Protein AF-A0A929DSF7-F1 (afdb_monomer_lite)

Foldseek 3Di:
DPPPPVCPPPDCQDPLSVQLVVLVVQLVVLVVCVVVVDPLSVLSNLQSVLSNLLSVLLVVLVVQVVVVVDDDDPVVSVVSSVPDPSSVVSNVSSVVSNVVSVVVNVVVVD

Structure (mmCIF, N/CA/C/O backbone):
data_AF-A0A929DSF7-F1
#
_entry.id   AF-A0A929DSF7-F1
#
loop_
_atom_site.group_PDB
_atom_site.id
_atom_site.type_symbol
_atom_site.label_atom_id
_atom_site.label_alt_id
_atom_site.label_comp_id
_atom_site.label_asym_id
_atom_site.label_entity_id
_atom_site.label_seq_id
_atom_site.pdbx_PDB_ins_code
_atom_site.Cartn_x
_atom_site.Cartn_y
_atom_site.Cartn_z
_atom_site.occupancy
_atom_site.B_iso_or_equiv
_atom_site.auth_seq_id
_atom_site.auth_comp_id
_atom_site.auth_asym_id
_atom_site.auth_atom_id
_atom_site.pdbx_PDB_model_num
ATOM 1 N N . MET A 1 1 ? -17.275 13.075 -35.138 1.00 43.41 1 MET A N 1
ATOM 2 C CA . MET A 1 1 ? -16.805 12.917 -33.745 1.00 43.41 1 MET A CA 1
ATOM 3 C C . MET A 1 1 ? -16.233 11.519 -33.596 1.00 43.41 1 MET A C 1
ATOM 5 O O . MET A 1 1 ? -16.986 10.558 -33.642 1.00 43.41 1 MET A O 1
ATOM 9 N N . THR A 1 2 ? -14.912 11.384 -33.522 1.00 46.22 2 THR A N 1
ATOM 10 C CA . THR A 1 2 ? -14.258 10.105 -33.226 1.00 46.22 2 THR A CA 1
ATOM 11 C C . THR A 1 2 ? -14.409 9.832 -31.735 1.00 46.22 2 THR A C 1
ATOM 13 O O . THR A 1 2 ? -13.830 10.525 -30.904 1.00 46.22 2 THR A O 1
ATOM 16 N N . THR A 1 3 ? -15.222 8.842 -31.379 1.00 49.34 3 THR A N 1
ATOM 17 C CA . THR A 1 3 ? -15.297 8.321 -30.013 1.00 49.34 3 THR A CA 1
ATOM 18 C C . THR A 1 3 ? -13.951 7.680 -29.683 1.00 49.34 3 THR A C 1
ATOM 20 O O . THR A 1 3 ? -13.681 6.539 -30.064 1.00 49.34 3 THR A O 1
ATOM 23 N N . ILE A 1 4 ? -13.064 8.439 -29.038 1.00 55.41 4 ILE A N 1
ATOM 24 C CA . ILE A 1 4 ? -11.828 7.914 -28.460 1.00 55.41 4 ILE A CA 1
ATOM 25 C C . ILE A 1 4 ? -12.275 6.917 -27.395 1.00 55.41 4 ILE A C 1
ATOM 27 O O . ILE A 1 4 ? -12.770 7.323 -26.352 1.00 55.41 4 ILE A O 1
ATOM 31 N N . ASN A 1 5 ? -12.181 5.619 -27.683 1.00 48.47 5 ASN A N 1
ATOM 32 C CA . ASN A 1 5 ? -12.433 4.583 -26.691 1.00 48.47 5 ASN A CA 1
ATOM 33 C C . ASN A 1 5 ? -11.242 4.584 -25.714 1.00 48.47 5 ASN A C 1
ATOM 35 O O . ASN A 1 5 ? -10.160 4.126 -26.105 1.00 48.47 5 ASN A O 1
ATOM 39 N N . PRO A 1 6 ? -11.407 5.081 -24.472 1.00 54.19 6 PRO A N 1
ATOM 40 C CA . PRO A 1 6 ? -10.301 5.203 -23.525 1.00 54.19 6 PRO A CA 1
ATOM 41 C C . PRO A 1 6 ? -9.792 3.830 -23.060 1.00 54.19 6 PRO A C 1
ATOM 43 O O . PRO A 1 6 ? -8.683 3.721 -22.548 1.00 54.19 6 PRO A O 1
ATOM 46 N N . PHE A 1 7 ? -10.558 2.763 -23.308 1.00 52.94 7 PHE A N 1
ATOM 47 C CA . PHE A 1 7 ? -10.232 1.393 -22.923 1.00 52.94 7 PHE A CA 1
ATOM 48 C C . PHE A 1 7 ? -9.444 0.621 -23.992 1.00 52.94 7 PHE A C 1
ATOM 50 O O . PHE A 1 7 ? -8.988 -0.488 -23.733 1.00 52.94 7 PHE A O 1
ATOM 57 N N . LYS A 1 8 ? -9.226 1.187 -25.191 1.00 44.34 8 LYS A N 1
ATOM 58 C CA . LYS A 1 8 ? -8.610 0.470 -26.330 1.00 44.34 8 LYS A CA 1
ATOM 59 C C . LYS A 1 8 ? -7.152 0.033 -26.084 1.00 44.34 8 LYS A C 1
ATOM 61 O O . LYS A 1 8 ? -6.666 -0.856 -26.778 1.00 44.34 8 LYS A O 1
ATOM 66 N N . ASN A 1 9 ? -6.481 0.618 -25.088 1.00 52.44 9 ASN A N 1
ATOM 67 C CA . ASN A 1 9 ? -5.108 0.286 -24.685 1.00 52.44 9 ASN A CA 1
ATOM 68 C C . ASN A 1 9 ? -4.975 -0.220 -23.241 1.00 52.44 9 ASN A C 1
ATOM 70 O O . ASN A 1 9 ? -3.852 -0.463 -22.802 1.00 52.44 9 ASN A O 1
ATOM 74 N N . ILE A 1 10 ? -6.078 -0.424 -22.513 1.00 52.62 10 ILE A N 1
ATOM 75 C CA . ILE A 1 10 ? -6.022 -0.995 -21.161 1.00 52.62 10 ILE A CA 1
ATOM 76 C C . ILE A 1 10 ? -5.893 -2.510 -21.306 1.00 52.62 10 ILE A C 1
ATOM 78 O O . ILE A 1 10 ? -6.851 -3.267 -21.184 1.00 52.62 10 ILE A O 1
ATOM 82 N N . ARG A 1 11 ? -4.693 -2.966 -21.661 1.00 54.41 11 ARG A N 1
ATOM 83 C CA . ARG A 1 11 ? -4.317 -4.363 -21.476 1.00 54.41 11 ARG A CA 1
ATOM 84 C C . ARG A 1 11 ? -3.710 -4.465 -20.091 1.00 54.41 11 ARG A C 1
ATOM 86 O O . ARG A 1 11 ? -2.616 -3.953 -19.893 1.00 54.41 11 ARG A O 1
ATOM 93 N N . ILE A 1 12 ? -4.412 -5.139 -19.181 1.00 56.69 12 ILE A N 1
ATOM 94 C CA . ILE A 1 12 ? -3.837 -5.651 -17.934 1.00 56.69 12 ILE A CA 1
ATOM 95 C C . ILE A 1 12 ? -2.760 -6.643 -18.367 1.00 56.69 12 ILE A C 1
ATOM 97 O O . ILE A 1 12 ?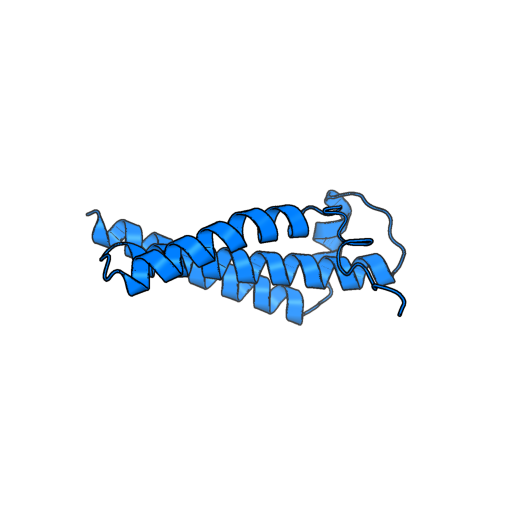 -3.049 -7.778 -18.749 1.00 56.69 12 ILE A O 1
ATOM 101 N N . LYS A 1 13 ? -1.530 -6.164 -18.487 1.00 61.38 13 LYS A N 1
ATOM 102 C CA . LYS A 1 13 ? -0.452 -6.913 -19.140 1.00 61.38 13 LYS A CA 1
ATOM 103 C C . LYS A 1 13 ? 0.641 -7.250 -18.144 1.00 61.38 13 LYS A C 1
ATOM 105 O O . LYS A 1 13 ? 1.352 -8.232 -18.348 1.00 61.38 13 LYS A O 1
ATOM 110 N N . TYR A 1 14 ? 0.736 -6.482 -17.065 1.00 66.69 14 TYR A N 1
ATOM 111 C CA . TYR A 1 14 ? 1.826 -6.565 -16.115 1.00 66.69 14 TYR A CA 1
ATOM 112 C C . TYR A 1 14 ? 1.298 -6.852 -14.714 1.00 66.69 14 TYR A C 1
ATOM 114 O O . TYR A 1 14 ? 0.177 -6.501 -14.365 1.00 66.69 14 TYR A O 1
ATOM 122 N N . TRP A 1 15 ? 2.107 -7.532 -13.902 1.00 67.56 15 TRP A N 1
ATOM 123 C CA . TRP A 1 15 ? 1.729 -7.937 -12.547 1.00 67.56 15 TRP A CA 1
ATOM 124 C C . TRP A 1 15 ? 1.253 -6.782 -11.633 1.00 67.56 15 TRP A C 1
ATOM 126 O O . TRP A 1 15 ? 0.334 -7.044 -10.851 1.00 67.56 15 TRP A O 1
ATOM 136 N N . PRO A 1 16 ? 1.771 -5.529 -11.717 1.00 70.50 16 PRO A N 1
ATOM 137 C CA . PRO A 1 16 ? 1.268 -4.456 -10.867 1.00 70.50 16 PRO A CA 1
ATOM 138 C C . PRO A 1 16 ? -0.147 -4.030 -11.274 1.00 70.50 16 PRO A C 1
ATOM 140 O O . PRO A 1 16 ? -0.928 -3.688 -10.393 1.00 70.50 16 PRO A O 1
ATOM 143 N N . ASP A 1 17 ? -0.527 -4.158 -12.553 1.00 69.81 17 ASP A N 1
ATOM 144 C CA . ASP A 1 17 ? -1.899 -3.912 -13.020 1.00 69.81 17 ASP A CA 1
ATOM 145 C C . ASP A 1 17 ? -2.898 -4.865 -12.343 1.00 69.81 17 ASP A C 1
ATOM 147 O O . ASP A 1 17 ? -3.968 -4.442 -11.905 1.00 69.81 17 ASP A O 1
ATOM 151 N N . TYR A 1 18 ? -2.554 -6.156 -12.232 1.00 75.88 18 TYR A N 1
ATOM 152 C CA . TYR A 1 18 ? -3.406 -7.151 -11.565 1.00 75.88 18 TYR A CA 1
ATOM 153 C C . TYR A 1 18 ? -3.532 -6.859 -10.068 1.00 75.88 18 TYR A C 1
ATOM 155 O O . TYR A 1 18 ? -4.630 -6.928 -9.515 1.00 75.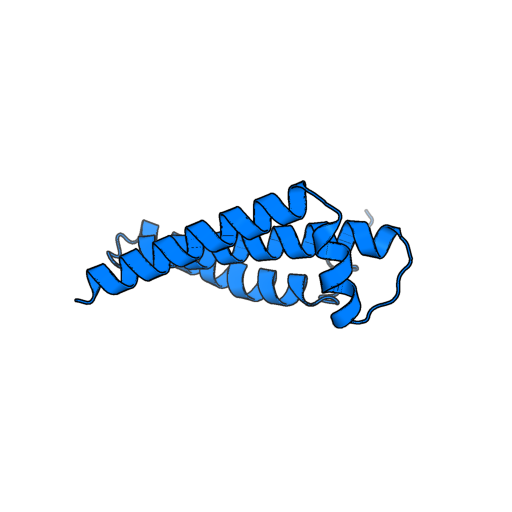88 18 TYR A O 1
ATOM 163 N N . LEU A 1 19 ? -2.419 -6.503 -9.419 1.00 79.12 19 LEU A N 1
ATOM 164 C CA . LEU A 1 19 ? -2.417 -6.147 -8.004 1.00 79.12 19 LEU A CA 1
ATOM 165 C C . LEU A 1 19 ? -3.236 -4.875 -7.756 1.00 79.12 19 LEU A C 1
ATOM 167 O O . LEU A 1 19 ? -4.085 -4.868 -6.873 1.00 79.12 19 LEU A O 1
ATOM 171 N N . LEU A 1 20 ? -3.057 -3.832 -8.566 1.00 83.44 20 LEU A N 1
ATOM 172 C CA . LEU A 1 20 ? -3.814 -2.585 -8.463 1.00 83.44 20 LEU A CA 1
ATOM 173 C C . LEU A 1 20 ? -5.303 -2.775 -8.753 1.00 83.44 20 LEU A C 1
ATOM 175 O O . LEU A 1 20 ? -6.128 -2.174 -8.069 1.00 83.44 20 LEU A O 1
ATOM 179 N N . ALA A 1 21 ? -5.670 -3.626 -9.712 1.00 82.25 21 ALA A N 1
ATOM 180 C CA . ALA A 1 21 ? -7.071 -3.922 -9.997 1.00 82.25 21 ALA A CA 1
ATOM 181 C C . ALA A 1 21 ? -7.753 -4.613 -8.805 1.00 82.25 21 ALA A C 1
ATOM 183 O O . ALA A 1 21 ? -8.814 -4.178 -8.354 1.00 82.25 21 ALA A O 1
ATOM 184 N N . VAL A 1 22 ? -7.129 -5.657 -8.252 1.00 83.75 22 VAL A N 1
ATOM 185 C CA . VAL A 1 22 ? -7.686 -6.396 -7.110 1.00 83.75 22 VAL A CA 1
ATOM 186 C C . VAL A 1 22 ? -7.703 -5.514 -5.863 1.00 83.75 22 VAL A C 1
ATOM 188 O O . VAL A 1 22 ? -8.755 -5.289 -5.270 1.00 83.75 22 VAL A O 1
ATOM 191 N N . VAL A 1 23 ? -6.563 -4.937 -5.494 1.00 87.56 23 VAL A N 1
ATOM 192 C CA . VAL A 1 23 ? -6.436 -4.152 -4.263 1.00 87.56 23 VAL A CA 1
ATOM 193 C C . VAL A 1 23 ? -7.229 -2.845 -4.344 1.00 87.56 23 VAL A C 1
ATOM 195 O O . VAL A 1 23 ? -7.829 -2.433 -3.352 1.00 87.56 23 VAL A O 1
ATOM 198 N N . GLY A 1 24 ? -7.306 -2.209 -5.513 1.00 83.38 24 GLY A N 1
ATOM 199 C CA . GLY A 1 24 ? -8.093 -0.993 -5.709 1.00 83.38 24 GLY A CA 1
ATOM 200 C C . GLY A 1 24 ? -9.589 -1.232 -5.502 1.00 83.38 24 GLY A C 1
ATOM 201 O O . GLY A 1 24 ? -10.238 -0.459 -4.797 1.00 83.38 24 GLY A O 1
ATOM 202 N N . THR A 1 25 ? -10.134 -2.342 -6.015 1.00 85.44 25 THR A N 1
ATOM 203 C CA . THR A 1 25 ? -11.539 -2.706 -5.744 1.00 85.44 25 THR A CA 1
ATOM 204 C C . THR A 1 25 ? -11.786 -2.987 -4.260 1.00 85.44 25 THR A C 1
ATOM 206 O O . THR A 1 25 ? -12.771 -2.500 -3.702 1.00 85.44 25 THR A O 1
ATOM 209 N N . CYS A 1 26 ? -10.861 -3.676 -3.583 1.00 87.38 26 CYS A N 1
ATOM 210 C CA . CYS A 1 26 ? -10.935 -3.897 -2.137 1.00 87.38 26 CYS A CA 1
ATOM 211 C C . CYS A 1 26 ? -10.812 -2.596 -1.328 1.00 87.38 26 CYS A C 1
ATOM 213 O O . CYS A 1 26 ? -11.486 -2.444 -0.312 1.00 87.38 26 CYS A O 1
ATOM 215 N N . THR A 1 27 ? -10.011 -1.634 -1.791 1.00 88.31 27 THR A N 1
ATOM 216 C CA . THR A 1 27 ? -9.854 -0.324 -1.142 1.00 88.31 27 THR A CA 1
ATOM 217 C C . THR A 1 27 ? -11.150 0.473 -1.225 1.00 88.31 27 THR A C 1
ATOM 219 O O . THR A 1 27 ? -11.594 1.011 -0.217 1.00 88.31 27 THR A O 1
ATOM 222 N N . ILE A 1 28 ? -11.811 0.495 -2.388 1.00 87.44 28 ILE A N 1
ATOM 223 C CA . ILE A 1 28 ? -13.122 1.146 -2.541 1.00 87.44 28 ILE A CA 1
ATOM 224 C C . ILE A 1 28 ? -14.152 0.496 -1.609 1.00 87.44 28 ILE A C 1
ATOM 226 O O . ILE A 1 28 ? -14.877 1.204 -0.913 1.00 87.44 28 ILE A O 1
ATOM 230 N N . ALA A 1 29 ? -14.188 -0.839 -1.539 1.00 86.31 29 ALA A N 1
ATOM 231 C CA . ALA A 1 29 ? -15.077 -1.549 -0.622 1.00 86.31 29 ALA A CA 1
ATOM 232 C C . ALA A 1 29 ? -14.798 -1.198 0.852 1.00 86.31 29 ALA A C 1
ATOM 234 O O . ALA A 1 29 ? -15.736 -0.982 1.619 1.00 86.31 29 ALA A O 1
ATOM 235 N N . ALA A 1 30 ? -13.525 -1.080 1.243 1.00 86.38 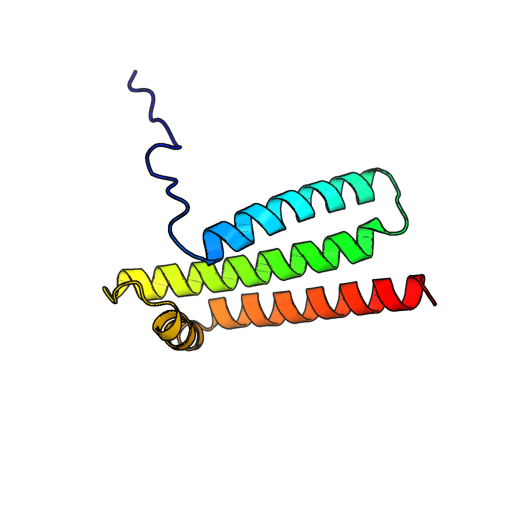30 ALA A N 1
ATOM 236 C CA . ALA A 1 30 ? -13.134 -0.683 2.593 1.00 86.38 30 ALA A CA 1
ATOM 237 C C . ALA A 1 30 ? -13.497 0.776 2.914 1.00 86.38 30 ALA A C 1
ATOM 239 O O . ALA A 1 30 ? -13.970 1.052 4.013 1.00 86.38 30 ALA A O 1
ATOM 240 N N . VAL A 1 31 ? -13.361 1.695 1.951 1.00 86.62 31 VAL A N 1
ATOM 241 C CA . VAL A 1 31 ? -13.809 3.091 2.097 1.00 86.62 31 VAL A CA 1
ATOM 242 C C . VAL A 1 31 ? -15.325 3.155 2.278 1.00 86.62 31 VAL A C 1
ATOM 244 O O . VAL A 1 31 ? -15.803 3.846 3.171 1.00 86.62 31 VAL A O 1
ATOM 247 N N . ILE A 1 32 ? -16.095 2.400 1.491 1.00 87.62 32 ILE A N 1
ATOM 248 C CA . ILE A 1 32 ? -17.557 2.335 1.646 1.00 87.62 32 ILE A CA 1
ATOM 249 C C . ILE A 1 32 ? -17.928 1.768 3.022 1.00 87.62 32 ILE A C 1
ATOM 251 O O . ILE A 1 32 ? -18.801 2.315 3.692 1.00 87.62 32 ILE A O 1
ATOM 255 N N . ALA A 1 33 ? -17.244 0.716 3.478 1.00 85.25 33 ALA A N 1
ATOM 256 C CA . ALA A 1 33 ? -17.454 0.153 4.810 1.00 85.25 33 ALA A CA 1
ATOM 257 C C . ALA A 1 33 ? -17.106 1.148 5.934 1.00 85.25 33 ALA A C 1
ATOM 259 O O . ALA A 1 33 ? -17.736 1.118 6.990 1.00 85.25 33 ALA A O 1
ATOM 260 N N . TYR A 1 34 ? -16.130 2.032 5.707 1.00 85.00 34 TYR A N 1
ATOM 261 C CA . TYR A 1 34 ? -15.751 3.085 6.650 1.00 85.00 34 TYR A CA 1
ATOM 262 C C . TYR A 1 34 ? -16.819 4.171 6.724 1.00 85.00 34 TYR A C 1
ATOM 264 O O . TYR A 1 34 ? -17.224 4.560 7.813 1.00 85.00 34 TYR A O 1
ATOM 272 N N . LEU A 1 35 ? -17.353 4.588 5.575 1.00 86.31 35 LEU A N 1
ATOM 273 C CA . LEU A 1 35 ? -18.476 5.527 5.509 1.00 86.31 35 LEU A CA 1
ATOM 274 C C . LEU A 1 35 ? -19.771 4.954 6.107 1.00 86.31 35 LEU A C 1
ATOM 276 O O . LEU A 1 35 ? -20.634 5.715 6.532 1.00 86.31 35 LEU A O 1
ATOM 280 N N . ALA A 1 36 ? -19.901 3.626 6.156 1.00 87.00 36 ALA A N 1
ATOM 281 C CA . ALA A 1 36 ? -20.993 2.915 6.821 1.00 87.00 36 ALA A CA 1
ATOM 282 C C . ALA A 1 36 ? -20.752 2.679 8.330 1.00 87.00 36 ALA A C 1
ATOM 284 O O . ALA A 1 36 ? -21.470 1.889 8.942 1.00 87.00 36 ALA A O 1
ATOM 285 N N . ASP A 1 37 ? -19.748 3.339 8.916 1.00 79.00 37 ASP A N 1
ATOM 286 C CA . ASP A 1 37 ? -19.426 3.337 10.351 1.00 79.00 37 ASP A CA 1
ATOM 287 C C . ASP A 1 37 ? -19.086 1.946 10.925 1.00 79.00 37 ASP A C 1
ATOM 289 O O . ASP A 1 37 ? -19.359 1.599 12.076 1.00 79.00 37 ASP A O 1
ATOM 293 N N . SER A 1 38 ? -18.471 1.094 10.099 1.00 79.31 38 SER A N 1
ATOM 294 C CA . SER A 1 38 ? -18.001 -0.211 10.551 1.00 79.31 38 SER A CA 1
ATOM 295 C C . SER A 1 38 ? -16.681 -0.087 11.316 1.00 79.31 38 SER A C 1
ATOM 297 O O . SER A 1 38 ? -15.655 0.298 10.755 1.00 79.31 38 SER A O 1
ATOM 299 N N . ASN A 1 39 ? -16.659 -0.554 12.568 1.00 74.12 39 ASN A N 1
ATOM 300 C CA . ASN A 1 39 ? -15.454 -0.595 13.415 1.00 74.12 39 ASN A CA 1
ATOM 301 C C . ASN A 1 39 ? -14.264 -1.363 12.801 1.00 74.12 39 ASN A C 1
ATOM 303 O O . ASN A 1 39 ? -13.127 -1.199 13.236 1.00 74.12 39 ASN A O 1
ATOM 307 N N . ARG A 1 40 ? -14.499 -2.216 11.793 1.00 76.06 40 ARG A N 1
ATOM 308 C CA . ARG A 1 40 ? -13.446 -2.979 11.096 1.00 76.06 40 ARG A CA 1
ATOM 309 C C . ARG A 1 40 ? -12.955 -2.318 9.812 1.00 76.06 40 ARG A C 1
ATOM 311 O O . ARG A 1 40 ? -12.016 -2.818 9.198 1.00 76.06 40 ARG A O 1
ATOM 318 N N . ALA A 1 41 ? -13.572 -1.222 9.389 1.00 82.44 41 ALA A N 1
ATOM 319 C CA . ALA A 1 41 ? -13.279 -0.633 8.095 1.00 82.44 41 ALA A CA 1
ATOM 320 C C . ALA A 1 41 ? -11.982 0.175 8.066 1.00 82.44 41 ALA A C 1
ATOM 322 O O . ALA A 1 41 ? -11.288 0.136 7.057 1.00 82.44 41 ALA A O 1
ATOM 323 N N . LEU A 1 42 ? -11.616 0.850 9.160 1.00 84.25 42 LEU A N 1
ATOM 324 C CA . LEU A 1 42 ? -10.380 1.636 9.216 1.00 84.25 42 LEU A CA 1
ATOM 325 C C . LEU A 1 42 ? -9.119 0.755 9.045 1.00 84.25 42 LEU A C 1
ATOM 327 O O . LEU A 1 42 ? -8.335 1.045 8.142 1.00 84.25 42 LEU A O 1
ATOM 331 N N . PRO A 1 43 ? -8.959 -0.379 9.764 1.00 86.00 43 PRO A N 1
ATOM 332 C CA . PRO A 1 43 ? -7.833 -1.286 9.529 1.00 86.00 43 PRO A CA 1
ATOM 333 C C . PRO A 1 43 ? -7.825 -1.885 8.117 1.00 86.00 43 PRO A C 1
ATOM 335 O O . PRO A 1 43 ? -6.771 -2.014 7.502 1.00 86.00 43 PRO A O 1
ATOM 338 N N . LEU A 1 44 ? -8.996 -2.228 7.564 1.00 86.94 44 LEU A N 1
ATOM 339 C CA . LEU A 1 44 ? -9.098 -2.743 6.193 1.00 86.94 44 LEU A CA 1
ATOM 340 C C . LEU A 1 44 ? -8.710 -1.681 5.156 1.00 86.94 44 LEU A C 1
ATOM 342 O O . LEU A 1 44 ? -8.031 -1.995 4.181 1.00 86.94 44 LEU A O 1
ATOM 346 N N . MET A 1 45 ? -9.101 -0.426 5.374 1.00 87.25 45 MET A N 1
ATOM 347 C CA . MET A 1 45 ? -8.734 0.699 4.518 1.00 87.25 45 MET A CA 1
ATOM 348 C C . MET A 1 45 ? -7.224 0.947 4.551 1.00 87.25 45 MET A C 1
ATOM 350 O O . MET A 1 45 ? -6.632 1.187 3.503 1.00 87.25 45 MET A O 1
ATOM 354 N N . GLU A 1 46 ? -6.588 0.835 5.717 1.00 88.94 46 GLU A N 1
ATOM 355 C CA . GLU A 1 46 ? -5.130 0.922 5.853 1.00 88.94 46 GLU A CA 1
ATOM 356 C C . GLU A 1 46 ? -4.427 -0.238 5.132 1.00 88.94 46 GLU A C 1
ATOM 358 O O . GLU A 1 46 ? -3.497 -0.008 4.361 1.00 88.94 46 GLU A O 1
ATOM 363 N N . ILE A 1 47 ? -4.909 -1.476 5.289 1.00 90.00 47 ILE A N 1
ATOM 364 C CA . ILE A 1 47 ? -4.345 -2.655 4.611 1.00 90.00 47 ILE A CA 1
ATOM 365 C C . ILE A 1 47 ? -4.422 -2.501 3.088 1.00 90.00 47 ILE A C 1
ATOM 367 O O . ILE A 1 47 ? -3.407 -2.602 2.397 1.00 90.00 47 ILE A O 1
ATOM 371 N N . PHE A 1 48 ? -5.610 -2.241 2.540 1.00 90.94 48 PHE A N 1
ATOM 372 C CA . PHE A 1 48 ? -5.780 -2.151 1.089 1.00 90.94 48 PHE A CA 1
ATOM 373 C C . PHE A 1 48 ? -5.209 -0.848 0.513 1.00 90.94 48 PHE A C 1
ATOM 375 O O . PHE A 1 48 ? -4.632 -0.854 -0.574 1.00 90.94 48 PHE A O 1
ATOM 382 N N . GLY A 1 49 ? -5.269 0.257 1.256 1.00 87.81 49 GLY A N 1
ATOM 383 C CA . GLY A 1 49 ? -4.621 1.513 0.882 1.00 87.81 49 GLY A CA 1
ATOM 384 C C . GLY A 1 49 ? -3.097 1.383 0.824 1.00 87.81 49 GLY A C 1
ATOM 385 O O . GLY A 1 49 ? -2.476 1.814 -0.148 1.00 87.81 49 GLY A O 1
ATOM 386 N N . GLY A 1 50 ? -2.492 0.711 1.806 1.00 88.81 50 GLY A N 1
ATOM 387 C CA . GLY A 1 50 ? -1.062 0.411 1.824 1.00 88.81 50 GLY A CA 1
ATOM 388 C C . GLY A 1 50 ? -0.636 -0.498 0.668 1.00 88.81 50 GLY A C 1
ATOM 389 O O . GLY A 1 50 ? 0.326 -0.192 -0.041 1.00 88.81 50 GLY A O 1
ATOM 390 N N . LEU A 1 51 ? -1.401 -1.558 0.393 1.00 88.38 51 LEU A N 1
ATOM 391 C CA . LEU A 1 51 ? -1.180 -2.427 -0.767 1.00 88.38 51 LEU A CA 1
ATOM 392 C C . LEU A 1 51 ? -1.356 -1.679 -2.102 1.00 88.38 51 LEU A C 1
ATOM 394 O O . LEU A 1 51 ? -0.646 -1.968 -3.064 1.00 88.38 51 LEU A O 1
ATOM 398 N N . THR A 1 52 ? -2.255 -0.693 -2.168 1.00 89.12 52 THR A N 1
ATOM 399 C CA . THR A 1 52 ? -2.435 0.151 -3.359 1.00 89.12 52 THR A CA 1
ATOM 400 C C . THR A 1 52 ? -1.201 1.016 -3.591 1.00 89.12 52 THR A C 1
ATOM 402 O O . THR A 1 52 ? -0.685 1.057 -4.704 1.00 89.12 52 THR A O 1
ATOM 405 N N . LEU A 1 53 ? -0.672 1.657 -2.543 1.00 87.25 53 LEU A N 1
ATOM 406 C CA . LEU A 1 53 ? 0.567 2.441 -2.624 1.00 87.25 53 LEU A CA 1
ATOM 407 C C . LEU A 1 53 ? 1.762 1.576 -3.037 1.00 87.25 53 LEU A C 1
ATOM 409 O O . LEU A 1 53 ? 2.569 1.993 -3.869 1.00 87.25 53 LEU A O 1
ATOM 413 N N . PHE A 1 54 ? 1.832 0.348 -2.528 1.00 86.31 54 PHE A N 1
ATOM 414 C CA . PHE A 1 54 ? 2.829 -0.628 -2.949 1.00 86.31 54 PHE A CA 1
ATOM 415 C C . PHE A 1 54 ? 2.695 -0.992 -4.437 1.00 86.31 54 PHE A C 1
ATOM 417 O O . PHE A 1 54 ? 3.691 -0.994 -5.162 1.00 86.31 54 PHE A O 1
ATOM 424 N N . GLY A 1 55 ? 1.469 -1.224 -4.917 1.00 83.38 55 GLY A N 1
ATOM 425 C CA . GLY A 1 55 ? 1.180 -1.451 -6.334 1.00 83.38 55 GLY A CA 1
ATOM 426 C C . GLY A 1 55 ? 1.554 -0.266 -7.224 1.00 83.38 55 GLY A C 1
ATOM 427 O O . GLY A 1 55 ? 2.164 -0.467 -8.270 1.00 83.38 55 GLY A O 1
ATOM 428 N N . ILE A 1 56 ? 1.279 0.968 -6.783 1.00 84.38 56 ILE A N 1
ATOM 429 C CA . ILE A 1 56 ? 1.685 2.199 -7.480 1.00 84.38 56 ILE A CA 1
ATOM 430 C C . ILE A 1 56 ? 3.213 2.274 -7.570 1.00 84.38 56 ILE A C 1
ATOM 432 O O . ILE A 1 56 ? 3.750 2.566 -8.637 1.00 84.38 56 ILE A O 1
ATOM 436 N N . GLY A 1 57 ? 3.928 1.963 -6.484 1.00 83.75 57 GLY A N 1
ATOM 437 C CA . GLY A 1 57 ? 5.390 1.874 -6.492 1.00 83.75 57 GLY A CA 1
ATOM 438 C C . GLY A 1 57 ? 5.908 0.836 -7.495 1.00 83.75 57 GLY A C 1
ATOM 439 O O . GLY A 1 57 ? 6.835 1.120 -8.256 1.00 83.75 57 GLY A O 1
ATOM 440 N N . GLY A 1 58 ? 5.277 -0.342 -7.548 1.00 77.00 58 GLY A N 1
ATOM 441 C CA . GLY A 1 58 ? 5.571 -1.387 -8.535 1.00 77.00 58 GLY A CA 1
ATOM 442 C C . GLY A 1 58 ? 5.323 -0.942 -9.980 1.00 77.00 58 GLY A C 1
ATOM 443 O O . GLY A 1 58 ? 6.147 -1.210 -10.855 1.00 77.00 58 GLY A O 1
ATOM 444 N N . GLU A 1 59 ? 4.245 -0.198 -10.227 1.00 78.12 59 GLU A N 1
ATOM 445 C CA . GLU A 1 59 ? 3.907 0.317 -11.556 1.00 78.12 59 GLU A CA 1
ATOM 446 C C . GLU A 1 59 ? 4.860 1.438 -11.995 1.00 78.12 59 GLU A C 1
ATOM 448 O O . GLU A 1 59 ? 5.335 1.441 -13.129 1.00 78.12 59 GLU A O 1
ATOM 453 N N . ILE A 1 60 ? 5.247 2.347 -11.093 1.00 77.50 60 ILE A N 1
ATOM 454 C CA . ILE A 1 60 ? 6.270 3.372 -11.368 1.00 77.50 60 ILE A CA 1
ATOM 455 C C . ILE A 1 60 ? 7.597 2.710 -11.756 1.00 77.50 60 ILE A C 1
ATOM 457 O O . ILE A 1 60 ? 8.221 3.100 -12.749 1.00 77.50 60 ILE A O 1
ATOM 461 N N . ALA A 1 61 ? 8.022 1.688 -11.009 1.00 73.75 61 ALA A N 1
ATOM 462 C CA . ALA A 1 61 ? 9.222 0.926 -11.336 1.00 73.75 61 ALA A CA 1
ATOM 463 C C . ALA A 1 61 ? 9.104 0.235 -12.702 1.00 73.75 61 ALA A C 1
ATOM 465 O O . ALA A 1 61 ? 10.043 0.283 -13.501 1.00 73.75 61 ALA A O 1
ATOM 466 N N . HIS A 1 62 ? 7.940 -0.345 -13.000 1.00 70.25 62 HIS A N 1
ATOM 467 C CA . HIS A 1 62 ? 7.656 -0.963 -14.288 1.00 70.25 62 HIS A CA 1
ATOM 468 C C . HIS A 1 62 ? 7.723 0.049 -15.446 1.00 70.25 62 HIS A C 1
ATOM 470 O O . HIS A 1 62 ? 8.407 -0.215 -16.434 1.00 70.25 62 HIS A O 1
ATOM 476 N N . TYR A 1 63 ? 7.123 1.236 -15.320 1.00 70.00 63 TYR A N 1
ATOM 477 C CA . TYR A 1 63 ? 7.197 2.293 -16.338 1.00 70.00 63 TYR A CA 1
ATOM 478 C C . TYR A 1 63 ? 8.634 2.740 -16.624 1.00 70.00 63 TYR A C 1
ATOM 480 O O . TYR A 1 63 ? 9.024 2.886 -17.787 1.00 70.00 63 TYR A O 1
ATOM 488 N N . VAL A 1 64 ? 9.439 2.944 -15.577 1.00 67.81 64 VAL A N 1
ATOM 489 C CA . VAL A 1 64 ? 10.850 3.340 -15.719 1.00 67.81 64 VAL A CA 1
ATOM 490 C C . VAL A 1 64 ? 11.668 2.229 -16.384 1.00 67.81 64 VAL A C 1
ATOM 492 O O . VAL A 1 64 ? 12.531 2.514 -17.216 1.00 67.81 64 VAL A O 1
ATOM 495 N N . TYR A 1 65 ? 11.381 0.968 -16.061 1.00 66.44 65 TYR A N 1
ATOM 496 C CA . TYR A 1 65 ? 12.060 -0.192 -16.634 1.00 66.44 65 TYR A CA 1
ATOM 497 C C . TYR A 1 65 ? 11.659 -0.448 -18.097 1.00 66.44 65 TYR A C 1
ATOM 499 O O . TYR A 1 65 ? 12.519 -0.646 -18.956 1.00 66.44 65 TYR A O 1
ATOM 507 N N . SER A 1 66 ? 10.366 -0.342 -18.408 1.00 62.78 66 SER A N 1
ATOM 508 C CA . SER A 1 66 ? 9.793 -0.491 -19.751 1.00 62.78 66 SER A CA 1
ATOM 509 C C . SER A 1 66 ? 10.315 0.577 -20.720 1.00 62.78 66 SER A C 1
ATOM 511 O O . SER A 1 66 ? 10.680 0.264 -21.855 1.00 62.78 66 SER A O 1
ATOM 513 N N . LYS A 1 67 ? 10.503 1.825 -20.253 1.00 60.00 67 LYS A N 1
ATOM 514 C CA . LYS A 1 67 ? 11.166 2.886 -21.036 1.00 60.00 67 LYS A CA 1
ATOM 515 C C . LYS A 1 67 ? 12.611 2.562 -21.426 1.00 60.00 67 LYS A C 1
ATOM 517 O O . LYS A 1 67 ? 13.101 3.121 -22.403 1.00 60.00 67 LYS A O 1
ATOM 522 N N . LYS A 1 68 ? 13.296 1.690 -20.681 1.00 61.31 68 LYS A N 1
ATOM 523 C CA . LYS A 1 68 ? 14.677 1.270 -20.967 1.00 61.31 68 LYS A CA 1
ATOM 524 C C . LYS A 1 68 ? 14.758 0.068 -21.922 1.00 61.31 68 LYS A C 1
ATOM 526 O O . LYS A 1 68 ? 15.859 -0.374 -22.225 1.00 61.31 68 LYS A O 1
ATOM 531 N N . GLY A 1 69 ? 13.624 -0.437 -22.422 1.00 57.31 69 GLY A N 1
ATOM 532 C CA . GLY A 1 69 ? 13.585 -1.458 -23.476 1.00 57.31 69 GLY A CA 1
ATOM 533 C C . GLY A 1 69 ? 13.875 -2.892 -23.017 1.00 57.31 69 GLY A C 1
ATOM 534 O O . GLY A 1 69 ? 14.093 -3.762 -23.856 1.00 57.31 69 GLY A O 1
ATOM 535 N N . TYR A 1 70 ? 13.870 -3.166 -21.710 1.00 54.72 70 TYR A N 1
ATOM 536 C CA . TYR A 1 70 ? 14.126 -4.505 -21.178 1.00 54.72 70 TYR A CA 1
ATOM 537 C C . TYR A 1 70 ? 12.842 -5.354 -21.150 1.00 54.72 70 TYR A C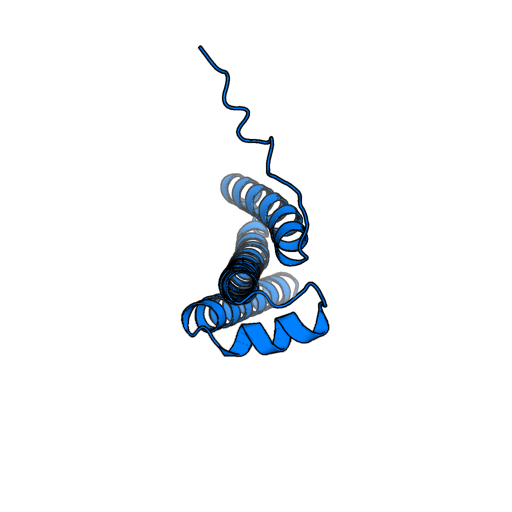 1
ATOM 539 O O . TYR A 1 70 ? 11.813 -4.964 -20.598 1.00 54.72 70 TYR A O 1
ATOM 547 N N . GLY A 1 71 ? 12.892 -6.524 -21.789 1.00 51.88 71 GLY A N 1
ATOM 548 C CA . GLY A 1 71 ? 11.741 -7.396 -22.013 1.00 51.88 71 GLY A CA 1
ATOM 549 C C . GLY A 1 71 ? 11.307 -8.220 -20.794 1.00 51.88 71 GLY A C 1
ATOM 550 O O . GLY A 1 71 ? 11.938 -9.207 -20.447 1.00 51.88 71 GLY A O 1
ATOM 551 N N . GLY A 1 72 ? 10.151 -7.877 -20.221 1.00 52.66 72 GLY A N 1
ATOM 552 C CA . GLY A 1 72 ? 9.060 -8.807 -19.875 1.00 52.66 72 GLY A CA 1
ATOM 553 C C . GLY A 1 72 ? 9.228 -9.894 -18.797 1.00 52.66 72 GLY A C 1
ATOM 554 O O . GLY A 1 72 ? 8.216 -10.489 -18.436 1.00 52.66 72 GLY A O 1
ATOM 555 N N . MET A 1 73 ? 10.413 -10.182 -18.249 1.00 54.94 73 MET A N 1
ATOM 556 C CA . MET A 1 73 ? 10.575 -11.250 -17.241 1.00 54.94 73 MET A CA 1
ATOM 557 C C . MET A 1 73 ? 10.416 -10.739 -15.801 1.00 54.94 73 MET A C 1
ATOM 559 O O . MET A 1 73 ? 11.109 -9.810 -15.392 1.00 54.94 73 MET A O 1
ATOM 563 N N . VAL A 1 74 ? 9.554 -11.374 -14.994 1.00 53.88 74 VAL A N 1
ATOM 564 C CA . VAL A 1 74 ? 9.239 -10.982 -13.596 1.00 53.88 74 VAL A CA 1
ATOM 565 C C . VAL A 1 74 ? 10.489 -10.865 -12.707 1.00 53.88 74 VAL A C 1
ATOM 567 O O . VAL A 1 74 ? 10.597 -9.931 -11.919 1.00 53.88 74 VAL A O 1
ATOM 570 N N . SER A 1 75 ? 11.486 -11.739 -12.872 1.00 53.94 75 SER A N 1
ATOM 571 C CA . SER A 1 75 ? 12.745 -11.687 -12.104 1.00 53.94 75 SER A CA 1
ATOM 572 C C . SER A 1 75 ? 13.582 -10.432 -12.384 1.00 53.94 75 SER A C 1
ATOM 574 O O . SER A 1 75 ? 14.269 -9.932 -11.496 1.00 53.94 75 SER A O 1
ATOM 576 N N . GLN A 1 76 ? 13.487 -9.874 -13.591 1.00 55.25 76 GLN A N 1
ATOM 577 C CA . GLN A 1 76 ? 14.176 -8.641 -13.973 1.00 55.25 76 GLN A CA 1
ATOM 578 C C . GLN A 1 76 ? 13.465 -7.379 -13.451 1.00 55.25 76 GLN A C 1
ATOM 580 O O . GLN A 1 76 ? 14.095 -6.331 -13.305 1.00 55.25 76 GLN A O 1
ATOM 585 N N . HIS A 1 77 ? 12.182 -7.485 -13.082 1.00 55.00 77 HIS A N 1
ATOM 586 C CA . HIS A 1 77 ? 11.412 -6.371 -12.517 1.00 55.00 77 HIS A CA 1
ATOM 587 C C . HIS A 1 77 ? 11.873 -6.011 -11.099 1.00 55.00 77 HIS A C 1
ATOM 589 O O . HIS A 1 77 ? 11.939 -4.831 -10.764 1.00 55.00 77 HIS A O 1
ATOM 595 N N . PHE A 1 78 ? 12.279 -7.000 -10.293 1.00 53.78 78 PHE A N 1
ATOM 596 C CA . PHE A 1 78 ? 12.836 -6.756 -8.956 1.00 53.78 78 PHE A CA 1
ATOM 597 C C . PHE A 1 78 ? 14.160 -5.980 -9.004 1.00 53.78 78 PHE A C 1
ATOM 599 O O . PHE A 1 78 ? 14.423 -5.151 -8.135 1.00 53.78 78 PHE A O 1
ATOM 606 N N . SER A 1 79 ? 14.974 -6.192 -10.046 1.00 53.31 79 SER A N 1
ATOM 607 C CA . SER A 1 79 ? 16.180 -5.388 -10.277 1.00 53.31 79 SER A CA 1
ATOM 608 C C . SER A 1 79 ? 15.831 -3.956 -10.689 1.00 53.31 79 SER A C 1
ATOM 610 O O . SER A 1 79 ? 16.492 -3.027 -10.239 1.00 53.31 79 SER A O 1
ATOM 612 N N . GLY A 1 80 ? 14.796 -3.768 -11.518 1.00 53.34 80 GLY A N 1
ATOM 613 C CA . GLY A 1 80 ? 14.290 -2.449 -11.917 1.00 53.34 80 GLY A CA 1
ATOM 614 C C . GLY A 1 80 ? 13.734 -1.623 -10.752 1.00 53.34 80 GLY A C 1
ATOM 615 O O . GLY A 1 80 ? 13.854 -0.397 -10.758 1.00 53.34 80 GLY A O 1
ATOM 616 N N . TRP A 1 81 ? 13.192 -2.302 -9.738 1.00 54.66 81 TRP A N 1
ATOM 617 C CA . TRP A 1 81 ? 12.608 -1.690 -8.545 1.00 54.66 81 TRP A CA 1
ATOM 618 C C . TRP A 1 81 ? 13.604 -0.812 -7.778 1.00 54.66 81 TRP A C 1
ATOM 620 O O . TRP A 1 81 ? 13.297 0.342 -7.503 1.00 54.66 81 TRP A O 1
ATOM 630 N N . ARG A 1 82 ? 14.844 -1.296 -7.586 1.00 57.00 82 ARG A N 1
ATOM 631 C CA . ARG A 1 82 ? 15.928 -0.620 -6.835 1.00 57.00 82 ARG A CA 1
ATOM 632 C C . ARG A 1 82 ? 16.487 0.653 -7.488 1.00 57.00 82 ARG A C 1
ATOM 634 O O . ARG A 1 82 ? 17.451 1.225 -6.983 1.00 57.00 82 ARG A O 1
ATOM 641 N N . HIS A 1 83 ? 15.976 1.067 -8.648 1.00 60.59 83 HIS A N 1
ATOM 642 C CA . HIS A 1 83 ? 16.562 2.159 -9.432 1.00 60.59 83 HIS A CA 1
ATOM 643 C C . HIS A 1 83 ? 15.759 3.463 -9.406 1.00 60.59 83 HIS A C 1
ATOM 645 O O . HIS A 1 83 ? 16.207 4.443 -10.002 1.00 60.59 83 HIS A O 1
ATOM 651 N N . THR A 1 84 ? 14.609 3.508 -8.723 1.00 70.38 84 THR A N 1
ATOM 652 C CA . THR A 1 84 ? 13.794 4.728 -8.640 1.00 70.38 84 THR A CA 1
ATOM 653 C C . THR A 1 84 ? 13.425 5.019 -7.191 1.00 70.38 84 THR A C 1
ATOM 655 O O . THR A 1 84 ? 12.537 4.380 -6.640 1.00 70.38 84 THR A O 1
ATOM 658 N N . LEU A 1 85 ? 14.050 6.046 -6.602 1.00 78.19 85 LEU A N 1
ATOM 659 C CA . LEU A 1 85 ? 13.815 6.468 -5.213 1.00 78.19 85 LEU A CA 1
ATOM 660 C C . LEU A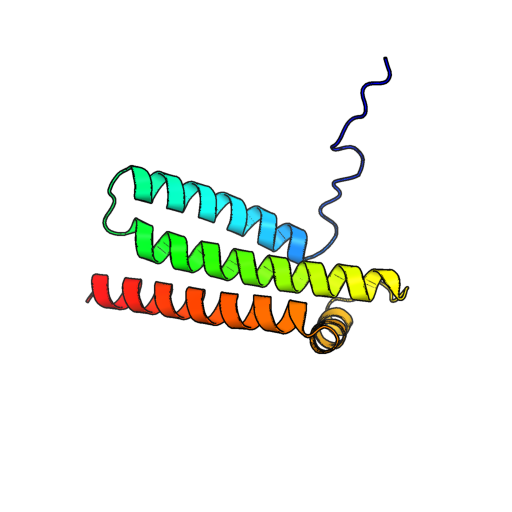 1 85 ? 12.325 6.708 -4.912 1.00 78.19 85 LEU A C 1
ATOM 662 O O . LEU A 1 85 ? 11.852 6.402 -3.825 1.00 78.19 85 LEU A O 1
ATOM 666 N N . LEU A 1 86 ? 11.563 7.194 -5.898 1.00 79.00 86 LEU A N 1
ATOM 667 C CA . LEU A 1 86 ? 10.115 7.365 -5.780 1.00 79.00 86 LEU A CA 1
ATOM 668 C C . LEU A 1 86 ? 9.376 6.022 -5.638 1.00 79.00 86 LEU A C 1
ATOM 670 O O . LEU A 1 86 ? 8.507 5.900 -4.783 1.00 79.00 86 LEU A O 1
ATOM 674 N N . ALA A 1 87 ? 9.733 5.013 -6.438 1.00 79.88 87 ALA A N 1
ATOM 675 C CA . ALA A 1 87 ? 9.119 3.686 -6.365 1.00 79.88 87 ALA A CA 1
ATOM 676 C C . ALA A 1 87 ? 9.404 3.010 -5.016 1.00 79.88 87 ALA A C 1
ATOM 678 O O . ALA A 1 87 ? 8.493 2.442 -4.415 1.00 79.88 87 ALA A O 1
ATOM 679 N N . ASP A 1 88 ? 10.636 3.147 -4.520 1.00 79.62 88 ASP A N 1
ATOM 680 C CA . ASP A 1 88 ? 11.040 2.631 -3.212 1.00 79.62 88 ASP A CA 1
ATOM 681 C C . ASP A 1 88 ? 10.290 3.334 -2.071 1.00 79.62 88 ASP A C 1
ATOM 683 O O . ASP A 1 88 ? 9.796 2.669 -1.163 1.00 79.62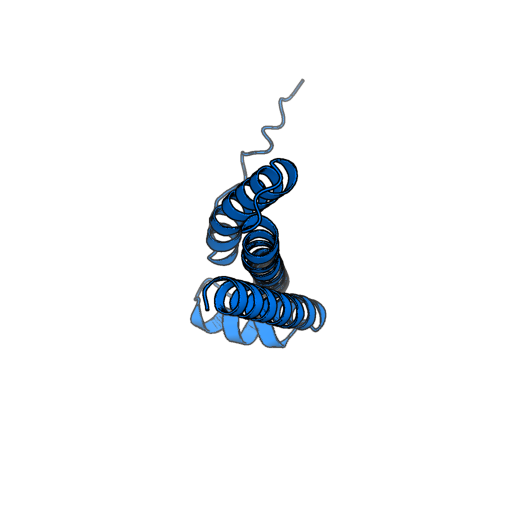 88 ASP A O 1
ATOM 687 N N . LEU A 1 89 ? 10.119 4.662 -2.130 1.00 86.19 89 LEU A N 1
ATOM 688 C CA . LEU A 1 89 ? 9.333 5.400 -1.134 1.00 86.19 89 LEU A CA 1
ATOM 689 C C . LEU A 1 89 ? 7.873 4.935 -1.099 1.00 86.19 89 LEU A C 1
ATOM 691 O O . LEU A 1 89 ? 7.357 4.649 -0.020 1.00 86.19 89 LEU A O 1
ATOM 695 N N . PHE A 1 90 ? 7.216 4.814 -2.256 1.00 86.12 90 PHE A N 1
ATOM 696 C CA . PHE A 1 90 ? 5.833 4.327 -2.326 1.00 86.12 90 PHE A CA 1
ATOM 697 C C . PHE A 1 90 ? 5.701 2.886 -1.818 1.00 86.12 90 PHE A C 1
ATOM 699 O O . PHE A 1 90 ? 4.760 2.584 -1.083 1.00 86.12 90 PHE A O 1
ATOM 706 N N . ALA A 1 91 ? 6.658 2.013 -2.144 1.00 84.88 91 ALA A N 1
ATOM 707 C CA . ALA A 1 91 ? 6.665 0.633 -1.670 1.00 84.88 91 ALA A CA 1
ATOM 708 C C . ALA A 1 91 ? 6.872 0.539 -0.149 1.00 84.88 91 ALA A C 1
ATOM 710 O O . ALA A 1 91 ? 6.139 -0.186 0.523 1.00 84.88 91 ALA A O 1
ATOM 711 N N . VAL A 1 92 ? 7.825 1.294 0.408 1.00 88.88 92 VAL A N 1
ATOM 712 C CA . VAL A 1 92 ? 8.110 1.307 1.852 1.00 88.88 92 VAL A CA 1
ATOM 713 C C . VAL A 1 92 ? 6.942 1.901 2.633 1.00 88.88 92 VAL A C 1
ATOM 715 O O . VAL A 1 92 ? 6.489 1.291 3.598 1.00 88.88 92 VAL A O 1
ATOM 718 N N . ILE A 1 93 ? 6.414 3.052 2.206 1.00 90.44 93 ILE A N 1
ATOM 719 C CA . ILE A 1 93 ? 5.256 3.681 2.854 1.00 90.44 93 ILE A CA 1
ATOM 720 C C . ILE A 1 93 ? 4.045 2.745 2.782 1.00 90.44 93 ILE A C 1
ATOM 722 O O . ILE A 1 93 ? 3.382 2.523 3.794 1.00 90.44 93 ILE A O 1
ATOM 726 N N . GLY A 1 94 ? 3.794 2.141 1.616 1.00 88.81 94 GLY A N 1
ATOM 727 C CA . GLY A 1 94 ? 2.719 1.170 1.435 1.00 88.81 94 GLY A CA 1
ATOM 728 C C . GLY A 1 94 ? 2.843 -0.030 2.374 1.00 88.81 94 GLY A C 1
ATOM 729 O O . GLY A 1 94 ? 1.871 -0.399 3.033 1.00 88.81 94 GLY A O 1
ATOM 730 N N . LEU A 1 95 ? 4.046 -0.596 2.513 1.00 89.56 95 LEU A N 1
ATOM 731 C CA . LEU A 1 95 ? 4.316 -1.688 3.451 1.00 89.56 95 LEU A CA 1
ATOM 732 C C . LEU A 1 95 ? 4.103 -1.274 4.909 1.00 89.56 95 LEU A C 1
ATOM 734 O O . LEU A 1 95 ? 3.461 -2.010 5.652 1.00 89.56 95 LEU A O 1
ATOM 738 N N . VAL A 1 96 ? 4.593 -0.101 5.320 1.00 92.81 96 VAL A N 1
ATOM 739 C CA . VAL A 1 96 ? 4.424 0.402 6.694 1.00 92.81 96 VAL A CA 1
ATOM 740 C C . VAL A 1 96 ? 2.945 0.566 7.037 1.00 92.81 96 VAL A C 1
ATOM 742 O O . VAL A 1 96 ? 2.510 0.083 8.081 1.00 92.81 96 VAL A O 1
ATOM 745 N N . ILE A 1 97 ? 2.162 1.183 6.147 1.00 92.44 97 ILE A N 1
ATOM 746 C CA . ILE A 1 97 ? 0.718 1.374 6.346 1.00 92.44 97 ILE A CA 1
ATOM 747 C C . ILE A 1 97 ? -0.002 0.020 6.382 1.00 92.44 97 ILE A C 1
ATOM 749 O O . ILE A 1 97 ? -0.839 -0.206 7.253 1.00 92.44 97 ILE A O 1
ATOM 753 N N . THR A 1 98 ? 0.370 -0.914 5.501 1.00 91.56 98 THR A N 1
ATOM 754 C CA . THR A 1 98 ? -0.220 -2.262 5.484 1.00 91.56 98 THR A CA 1
ATOM 755 C C . THR A 1 98 ? 0.047 -2.994 6.799 1.00 91.56 98 THR A C 1
ATOM 757 O O . THR A 1 98 ? -0.876 -3.526 7.412 1.00 91.56 98 THR A O 1
ATOM 760 N N . CYS A 1 99 ? 1.297 -2.992 7.271 1.00 92.31 99 CYS A N 1
ATOM 761 C CA . CYS A 1 99 ? 1.681 -3.609 8.541 1.00 92.31 99 CYS A CA 1
ATOM 762 C C . CYS A 1 99 ? 0.963 -2.964 9.732 1.00 92.31 99 CYS A C 1
ATOM 764 O O . CYS A 1 99 ? 0.531 -3.672 10.642 1.00 92.31 99 CYS A O 1
ATOM 766 N N . TYR A 1 100 ? 0.808 -1.639 9.719 1.00 91.88 100 TYR A N 1
ATOM 767 C CA . TYR A 1 100 ? 0.070 -0.915 10.749 1.00 91.88 100 TYR A CA 1
ATOM 768 C C . TYR A 1 100 ? -1.414 -1.308 10.777 1.00 91.88 100 TYR A C 1
ATOM 770 O O . TYR A 1 100 ? -1.935 -1.629 11.845 1.00 91.88 100 TYR A O 1
ATOM 778 N N . GLY A 1 101 ? -2.064 -1.403 9.614 1.00 88.94 101 GLY A N 1
ATOM 779 C CA . GLY A 1 101 ? -3.453 -1.857 9.513 1.00 88.94 101 GLY A CA 1
ATOM 780 C C . GLY A 1 101 ? -3.645 -3.302 9.984 1.00 88.94 101 GLY A C 1
ATOM 781 O O . GLY A 1 101 ? -4.589 -3.595 10.718 1.00 88.94 101 GLY A O 1
ATOM 782 N N . VAL A 1 102 ? -2.714 -4.209 9.656 1.00 89.12 102 VAL A N 1
ATOM 783 C CA . VAL A 1 102 ? -2.722 -5.589 10.185 1.00 89.12 102 VAL A CA 1
ATOM 784 C C . VAL A 1 102 ? -2.577 -5.595 11.707 1.00 89.12 102 VAL A C 1
ATOM 786 O O . VAL A 1 102 ? -3.302 -6.319 12.387 1.00 89.12 102 VAL A O 1
ATOM 789 N N . TYR A 1 103 ? -1.680 -4.773 12.256 1.00 90.12 103 TYR A N 1
ATOM 790 C CA . TYR A 1 103 ? -1.499 -4.647 13.700 1.00 90.12 103 TYR A CA 1
ATOM 791 C C . TYR A 1 103 ? -2.770 -4.141 14.399 1.00 90.12 103 TYR A C 1
ATOM 793 O O . TYR A 1 103 ? -3.191 -4.721 15.401 1.00 90.12 103 TYR A O 1
ATOM 801 N N . GLN A 1 104 ? -3.423 -3.111 13.853 1.00 86.81 104 GLN A N 1
ATOM 802 C CA . GLN A 1 104 ? -4.694 -2.604 14.377 1.00 86.81 104 GLN A CA 1
ATOM 803 C C . GLN A 1 104 ? -5.797 -3.662 14.306 1.00 86.81 104 GLN A C 1
ATOM 805 O O . GLN A 1 104 ? -6.564 -3.835 15.252 1.00 86.81 104 GLN A O 1
ATOM 810 N N . MET A 1 105 ? -5.860 -4.417 13.208 1.00 85.75 105 MET A N 1
ATOM 811 C CA . MET A 1 105 ? -6.824 -5.501 13.052 1.00 85.75 105 MET A CA 1
ATOM 812 C C . MET A 1 105 ? -6.579 -6.633 14.056 1.00 85.75 105 MET A C 1
ATOM 814 O O . MET A 1 105 ? -7.539 -7.121 14.643 1.00 85.75 105 MET A O 1
ATOM 818 N N . TYR A 1 106 ? -5.320 -7.009 14.301 1.00 86.00 106 TYR A N 1
ATOM 819 C CA . TYR A 1 106 ? -4.955 -7.984 15.332 1.00 86.00 106 TYR A CA 1
ATOM 820 C C . TYR A 1 106 ? -5.381 -7.506 16.726 1.00 86.00 106 TYR A C 1
ATOM 822 O O . TYR A 1 106 ? -6.087 -8.223 17.429 1.00 86.00 106 TYR A O 1
ATOM 830 N N . LYS A 1 107 ? -5.037 -6.262 17.083 1.00 84.75 107 LYS A N 1
ATOM 831 C CA . LYS A 1 107 ? -5.392 -5.658 18.374 1.00 84.75 107 LYS A CA 1
ATOM 832 C C . LYS A 1 107 ? -6.903 -5.555 18.594 1.00 84.75 107 LYS A C 1
ATOM 834 O O . LYS A 1 107 ? -7.349 -5.675 19.721 1.00 84.75 107 LYS A O 1
ATOM 839 N N . ASN A 1 108 ? -7.690 -5.320 17.546 1.00 72.94 108 ASN A N 1
ATOM 840 C CA . ASN A 1 108 ? -9.150 -5.231 17.652 1.00 72.94 108 ASN A CA 1
ATOM 841 C C . ASN A 1 108 ? -9.844 -6.605 17.740 1.00 72.94 108 ASN A C 1
ATOM 843 O O . ASN A 1 108 ? -11.058 -6.658 17.942 1.00 72.94 108 ASN A O 1
ATOM 847 N N . VAL A 1 109 ? -9.111 -7.702 17.525 1.00 69.06 109 VAL A N 1
ATOM 848 C CA . VAL A 1 109 ? -9.624 -9.079 17.603 1.00 69.06 109 VAL A CA 1
ATOM 849 C C . VAL A 1 109 ? -9.292 -9.738 18.948 1.00 69.06 109 VAL A C 1
ATOM 851 O O . VAL A 1 109 ? -10.086 -10.559 19.406 1.00 69.06 109 VAL A O 1
ATOM 854 N N . THR A 1 110 ? -8.156 -9.395 19.566 1.00 55.81 110 THR A N 1
ATOM 855 C CA . THR A 1 110 ? -7.748 -9.817 20.926 1.00 55.81 110 THR A CA 1
ATOM 856 C C . THR A 1 110 ? -8.259 -8.881 22.006 1.00 55.81 110 THR A C 1
ATOM 858 O O . THR A 1 110 ? -8.786 -9.391 23.016 1.00 55.81 110 THR A O 1
#

pLDDT: mean 74.59, std 14.56, range [43.41, 92.81]

Radius of gyration: 16.66 Å; chains: 1; bounding box: 38×25×55 Å

Sequence (110 aa):
MTTINPFKNIRIKYWPDYLLAVVGTCTIAAVIAYLADSNRALPLMEIFGGLTLFGIGGEIAHYVYSKKGYGGMVSQHFSGWRHTLLADLFAVIGLVITCYGVYQMYKNVT

Secondary structure (DSSP, 8-state):
-----TTTT----SHHHHHHHHHHHHHHHHHHHHHTT-TTHHHHHHHHHHHHHHHHHHHHHHHHHHTTT----HHHHHHHHTT-HHHHHHHHHHHHHHHHHHHHHHHTT-